Protein AF-A0A2V9LUV2-F1 (afdb_monomer_lite)

Structure (mmCIF, N/CA/C/O backbone):
data_AF-A0A2V9LUV2-F1
#
_entry.id   AF-A0A2V9LUV2-F1
#
loop_
_atom_site.group_PDB
_atom_site.id
_atom_site.type_symbol
_atom_site.label_atom_id
_atom_site.label_alt_id
_atom_site.label_comp_id
_atom_site.label_asym_id
_atom_site.label_entity_id
_atom_site.label_seq_id
_atom_site.pdbx_PDB_ins_code
_atom_site.Cartn_x
_atom_site.Cartn_y
_atom_site.Cartn_z
_atom_site.occupancy
_atom_site.B_iso_or_equiv
_atom_site.auth_seq_id
_atom_site.auth_comp_id
_atom_site.auth_asym_id
_atom_site.auth_atom_id
_atom_site.pdbx_PDB_model_num
ATOM 1 N N . MET A 1 1 ? 0.554 -18.775 -0.852 1.00 51.94 1 MET A N 1
ATOM 2 C CA . MET A 1 1 ? 0.100 -17.851 0.210 1.00 51.94 1 MET A CA 1
ATOM 3 C C . MET A 1 1 ? -1.303 -17.405 -0.159 1.00 51.94 1 MET A C 1
ATOM 5 O O . MET A 1 1 ? -1.485 -17.044 -1.312 1.00 51.94 1 MET A O 1
ATOM 9 N N . SER A 1 2 ? -2.279 -17.490 0.745 1.00 66.69 2 SER A N 1
ATOM 10 C CA . SER A 1 2 ? -3.672 -17.107 0.454 1.00 66.69 2 SER A CA 1
ATOM 11 C C . SER A 1 2 ? -3.804 -15.595 0.263 1.00 66.69 2 SER A C 1
ATOM 13 O O . SER A 1 2 ? -3.057 -14.841 0.896 1.00 66.69 2 SER A O 1
ATOM 15 N N . GLU A 1 3 ? -4.726 -15.152 -0.588 1.00 74.81 3 GLU A N 1
ATOM 16 C CA . GLU A 1 3 ? -5.054 -13.730 -0.755 1.00 74.81 3 GLU A CA 1
ATOM 17 C C . GLU A 1 3 ? -5.557 -13.117 0.567 1.00 74.81 3 GLU A C 1
ATOM 19 O O . GLU A 1 3 ? -6.170 -13.829 1.372 1.00 74.81 3 GLU A O 1
ATOM 24 N N . PRO A 1 4 ? -5.246 -11.836 0.851 1.00 81.06 4 PRO A N 1
ATOM 25 C CA . PRO A 1 4 ? -5.790 -11.157 2.022 1.00 81.06 4 PRO A CA 1
ATOM 26 C C . PRO A 1 4 ? -7.318 -11.002 1.895 1.00 81.06 4 PRO A C 1
ATOM 28 O O . PRO A 1 4 ? -7.825 -10.849 0.785 1.00 81.06 4 PRO A O 1
ATOM 31 N N . PRO A 1 5 ? -8.068 -10.987 3.011 1.00 86.25 5 PRO A N 1
ATOM 32 C CA . PRO A 1 5 ? -9.525 -10.817 2.995 1.00 86.25 5 PRO A CA 1
ATOM 33 C C . PRO A 1 5 ? -9.972 -9.366 2.716 1.00 86.25 5 PRO A C 1
ATOM 35 O O . PRO A 1 5 ? -11.149 -9.044 2.870 1.00 86.25 5 PRO A O 1
ATOM 38 N N . PHE A 1 6 ? -9.040 -8.490 2.343 1.00 92.19 6 PHE A N 1
ATOM 39 C CA . PHE A 1 6 ? -9.239 -7.070 2.084 1.00 92.19 6 PHE A CA 1
ATOM 40 C C . PHE A 1 6 ? -8.515 -6.653 0.806 1.00 92.19 6 PHE A C 1
ATOM 42 O O . PHE A 1 6 ? -7.526 -7.265 0.398 1.00 92.19 6 PHE A O 1
ATOM 49 N N . GLU A 1 7 ? -8.996 -5.580 0.191 1.00 94.12 7 GLU A N 1
ATOM 50 C CA . GLU A 1 7 ? -8.402 -5.012 -1.012 1.00 94.12 7 GLU A CA 1
ATOM 51 C C . GLU A 1 7 ? -7.068 -4.315 -0.697 1.00 94.12 7 GLU A C 1
ATOM 53 O O . GLU A 1 7 ? -6.940 -3.625 0.315 1.00 94.12 7 GLU A O 1
ATOM 58 N N . ILE A 1 8 ? -6.068 -4.471 -1.568 1.00 92.88 8 ILE A N 1
ATOM 59 C CA . ILE A 1 8 ? -4.796 -3.742 -1.486 1.00 92.88 8 ILE A CA 1
ATOM 60 C C . ILE A 1 8 ? -4.646 -2.886 -2.737 1.00 92.88 8 ILE A C 1
ATOM 62 O O . ILE A 1 8 ? -4.564 -3.413 -3.846 1.00 92.88 8 ILE A O 1
ATOM 66 N N . VAL A 1 9 ? -4.531 -1.574 -2.543 1.00 90.56 9 VAL A N 1
ATOM 67 C CA . VAL A 1 9 ? -4.311 -0.607 -3.620 1.00 90.56 9 VAL A CA 1
ATOM 68 C C . VAL A 1 9 ? -3.000 0.123 -3.363 1.00 90.56 9 VAL A C 1
ATOM 70 O O . VAL A 1 9 ? -2.886 0.931 -2.445 1.00 90.56 9 VAL A O 1
ATOM 73 N N . VAL A 1 10 ? -1.992 -0.157 -4.184 1.00 83.38 10 VAL A N 1
ATOM 74 C CA . VAL A 1 10 ? -0.727 0.584 -4.188 1.00 83.38 10 VAL A CA 1
ATOM 75 C C . VAL A 1 10 ? -0.649 1.313 -5.518 1.00 83.38 10 VAL A C 1
ATOM 77 O O . VAL A 1 10 ? -0.474 0.678 -6.559 1.00 83.38 10 VAL A O 1
ATOM 80 N N . ALA A 1 11 ? -0.832 2.630 -5.478 1.00 68.00 11 ALA A N 1
ATOM 81 C CA . ALA A 1 11 ? -0.610 3.466 -6.644 1.00 68.00 11 ALA A CA 1
ATOM 82 C C . ALA A 1 11 ? 0.899 3.579 -6.921 1.00 68.00 11 ALA A C 1
ATOM 84 O O . ALA A 1 11 ? 1.694 3.717 -5.992 1.00 68.00 11 ALA A O 1
ATOM 85 N N . ASP A 1 12 ? 1.246 3.550 -8.207 1.00 66.56 12 ASP A N 1
ATOM 86 C CA . ASP A 1 12 ? 2.564 3.876 -8.762 1.00 66.56 12 ASP A CA 1
ATOM 87 C C . ASP A 1 12 ? 3.732 2.891 -8.500 1.00 66.56 12 ASP A C 1
ATOM 89 O O . ASP A 1 12 ? 3.686 1.990 -7.656 1.00 66.56 12 ASP A O 1
ATOM 93 N N . TYR A 1 13 ? 4.800 3.065 -9.282 1.00 65.19 13 TYR A N 1
ATOM 94 C CA . TYR A 1 13 ? 6.063 2.338 -9.192 1.00 65.19 13 TYR A CA 1
ATOM 95 C C . TYR A 1 13 ? 7.074 3.159 -8.386 1.00 65.19 13 TYR A C 1
ATOM 97 O O . TYR A 1 13 ? 7.753 4.034 -8.917 1.00 65.19 13 TYR A O 1
ATOM 105 N N . SER A 1 14 ? 7.223 2.855 -7.094 1.00 74.38 14 SER A N 1
ATOM 106 C CA . SER A 1 14 ? 8.328 3.395 -6.291 1.00 74.38 14 SER A CA 1
ATOM 107 C C . SER A 1 14 ? 9.357 2.309 -5.992 1.00 74.38 14 SER A C 1
ATOM 109 O O . SER A 1 14 ? 9.042 1.293 -5.375 1.00 74.38 14 SER A O 1
ATOM 111 N N . SER A 1 15 ? 10.600 2.527 -6.417 1.00 81.50 15 SER A N 1
ATOM 112 C CA . SER A 1 15 ? 11.725 1.610 -6.202 1.00 81.50 15 SER A CA 1
ATOM 113 C C . SER A 1 15 ? 12.789 2.239 -5.295 1.00 81.50 15 SER A C 1
ATOM 115 O O . SER A 1 15 ? 13.145 3.402 -5.491 1.00 81.50 15 SER A O 1
ATOM 117 N N . SER A 1 16 ? 13.340 1.485 -4.343 1.00 85.50 16 SER A N 1
ATOM 118 C CA . SER A 1 16 ? 14.511 1.887 -3.554 1.00 85.50 16 SER A CA 1
ATOM 119 C C . SER A 1 16 ? 15.812 1.664 -4.327 1.00 85.50 16 SER A C 1
ATOM 121 O O . SER A 1 16 ? 15.847 0.983 -5.354 1.00 85.50 16 SER A O 1
ATOM 123 N N . MET A 1 17 ? 16.914 2.215 -3.809 1.00 87.56 17 MET A N 1
ATOM 124 C CA . MET A 1 17 ? 18.249 1.970 -4.361 1.00 87.56 17 MET A CA 1
ATOM 125 C C . MET A 1 17 ? 18.622 0.479 -4.326 1.00 87.56 17 MET A C 1
ATOM 127 O O . MET A 1 17 ? 19.241 -0.019 -5.262 1.00 87.56 17 MET A O 1
ATOM 131 N N . GLU A 1 18 ? 18.200 -0.254 -3.293 1.00 89.81 18 GLU A N 1
ATOM 132 C CA . GLU A 1 18 ? 18.440 -1.699 -3.176 1.00 89.81 18 GLU A CA 1
ATOM 133 C C . GLU A 1 18 ? 17.667 -2.485 -4.242 1.00 89.81 18 GLU A C 1
ATOM 135 O O . GLU A 1 18 ? 18.192 -3.438 -4.814 1.00 89.81 18 GLU A O 1
ATOM 140 N N . GLU A 1 19 ? 16.434 -2.075 -4.551 1.00 92.69 19 GLU A N 1
ATOM 141 C CA . GLU A 1 19 ? 15.618 -2.695 -5.603 1.00 92.69 19 GLU A CA 1
ATOM 142 C C . GLU A 1 19 ? 16.193 -2.428 -6.988 1.00 92.69 19 GLU A C 1
ATOM 144 O O . GLU A 1 19 ? 16.256 -3.340 -7.813 1.00 92.69 19 GLU A O 1
ATOM 149 N N . TRP A 1 20 ? 16.694 -1.215 -7.212 1.00 91.12 20 TRP A N 1
ATOM 150 C CA . TRP A 1 20 ? 17.473 -0.890 -8.400 1.00 91.12 20 TRP A CA 1
ATOM 151 C C . TRP A 1 20 ? 18.721 -1.763 -8.514 1.00 91.12 20 TRP A C 1
ATOM 153 O O . TRP A 1 20 ? 18.941 -2.387 -9.549 1.00 91.12 20 TRP A O 1
ATOM 163 N N . GLN A 1 21 ? 19.518 -1.872 -7.451 1.00 93.56 21 GLN A N 1
ATOM 164 C CA . GLN A 1 21 ? 20.726 -2.697 -7.449 1.00 93.56 21 GLN A CA 1
ATOM 165 C C . GLN A 1 21 ? 20.411 -4.178 -7.694 1.00 93.56 21 GLN A C 1
ATOM 167 O O . GLN A 1 21 ? 21.120 -4.851 -8.450 1.00 93.56 21 GLN A O 1
ATOM 172 N N . ARG A 1 22 ? 19.321 -4.680 -7.106 1.00 93.81 22 ARG A N 1
ATOM 173 C CA . ARG A 1 22 ? 18.821 -6.037 -7.334 1.00 93.81 22 ARG A CA 1
ATOM 174 C C . ARG A 1 22 ? 18.432 -6.238 -8.798 1.00 93.81 22 ARG A C 1
ATOM 176 O O . ARG A 1 22 ? 18.861 -7.218 -9.397 1.00 93.81 22 ARG A O 1
ATOM 183 N N . ALA A 1 23 ? 17.685 -5.308 -9.390 1.00 94.19 23 ALA A N 1
ATOM 184 C CA . ALA A 1 23 ? 17.268 -5.392 -10.788 1.00 94.19 23 ALA A CA 1
ATOM 185 C C . ALA A 1 23 ? 18.450 -5.288 -11.768 1.00 94.19 23 ALA A C 1
ATOM 187 O O . ALA A 1 23 ? 18.491 -5.994 -12.776 1.00 94.19 23 ALA A O 1
ATOM 188 N N . TYR A 1 24 ? 19.460 -4.471 -11.460 1.00 92.75 24 TYR A N 1
ATOM 189 C CA . TYR A 1 24 ? 20.696 -4.394 -12.248 1.00 92.75 24 TYR A CA 1
ATOM 190 C C . TYR A 1 24 ? 21.576 -5.639 -12.134 1.00 92.75 24 TYR A C 1
ATOM 192 O O . TYR A 1 24 ? 22.313 -5.951 -13.066 1.00 92.75 24 TYR A O 1
ATOM 200 N N . SER A 1 25 ? 21.465 -6.374 -11.031 1.00 94.19 25 SER A N 1
ATOM 201 C CA . SER A 1 25 ? 22.181 -7.638 -10.832 1.00 94.19 25 SER A CA 1
ATOM 202 C C . SER A 1 25 ? 21.416 -8.857 -11.367 1.00 94.19 25 SER A C 1
ATOM 204 O O . SER A 1 25 ? 21.996 -9.936 -11.472 1.00 94.19 25 SER A O 1
ATOM 206 N N . ALA A 1 26 ? 20.131 -8.710 -11.712 1.00 94.12 26 ALA A N 1
ATOM 207 C CA . ALA A 1 26 ? 19.298 -9.809 -12.192 1.00 94.12 26 ALA A CA 1
ATOM 208 C C . ALA A 1 26 ? 19.757 -10.319 -13.577 1.00 94.12 26 ALA A C 1
ATOM 210 O O . ALA A 1 26 ? 20.186 -9.518 -14.427 1.00 94.12 26 ALA A O 1
ATOM 211 N N . PRO A 1 27 ? 19.668 -11.637 -13.840 1.00 95.50 27 PRO A N 1
ATOM 212 C CA . PRO A 1 27 ? 19.972 -12.198 -15.151 1.00 95.50 27 PRO A CA 1
ATOM 213 C C . PRO A 1 27 ? 18.958 -11.726 -16.201 1.00 95.50 27 PRO A C 1
ATOM 215 O O . PRO A 1 27 ? 17.800 -11.453 -15.894 1.00 95.50 27 PRO A O 1
ATOM 218 N N . LYS A 1 28 ? 19.371 -11.681 -17.476 1.00 92.00 28 LYS A N 1
ATOM 219 C CA . LYS A 1 28 ? 18.506 -11.198 -18.572 1.00 92.00 28 LYS A CA 1
ATOM 220 C C . LYS A 1 28 ? 17.201 -11.986 -18.715 1.00 92.00 28 LYS A C 1
ATOM 222 O O . LYS A 1 28 ? 16.205 -11.425 -19.146 1.00 92.00 28 LYS A O 1
ATOM 227 N N . SER A 1 29 ? 17.208 -13.266 -18.342 1.00 94.56 29 SER A N 1
ATOM 228 C CA . SER A 1 29 ? 16.032 -14.143 -18.357 1.00 94.56 29 SER A CA 1
ATOM 229 C C . SER A 1 29 ? 14.950 -13.753 -17.348 1.00 94.56 29 SER A C 1
ATOM 231 O O . SER A 1 29 ? 13.825 -14.217 -17.474 1.00 94.56 29 SER A O 1
ATOM 233 N N . GLU A 1 30 ? 15.285 -12.945 -16.340 1.00 92.62 30 GLU A N 1
ATOM 234 C CA . GLU A 1 30 ? 14.332 -12.424 -15.351 1.00 92.62 30 GLU A CA 1
ATOM 235 C C . GLU A 1 30 ? 13.809 -11.029 -15.717 1.00 92.62 30 GLU A C 1
ATOM 237 O O . GLU A 1 30 ? 12.949 -10.492 -15.018 1.00 92.62 30 GLU A O 1
ATOM 242 N N . LEU A 1 31 ? 14.321 -10.422 -16.794 1.00 94.94 31 LEU A N 1
ATOM 243 C CA . LEU A 1 31 ? 13.853 -9.112 -17.222 1.00 94.94 31 LEU A CA 1
ATOM 244 C C . LEU A 1 31 ? 12.445 -9.223 -17.818 1.00 94.94 31 LEU A C 1
ATOM 246 O O . LEU A 1 31 ? 12.182 -10.137 -18.603 1.00 94.94 31 LEU A O 1
ATOM 250 N N . PRO A 1 32 ? 11.544 -8.290 -17.476 1.00 94.44 32 PRO A N 1
ATOM 251 C CA . PRO A 1 32 ? 10.204 -8.278 -18.030 1.00 94.44 32 PRO A CA 1
ATOM 252 C C . PRO A 1 32 ? 10.251 -7.969 -19.526 1.00 94.44 32 PRO A C 1
ATOM 254 O O . PRO A 1 32 ? 11.067 -7.170 -19.995 1.00 94.44 32 PRO A O 1
ATOM 257 N N . GLU A 1 33 ? 9.326 -8.562 -20.275 1.00 95.12 33 GLU A N 1
ATOM 258 C CA . GLU A 1 33 ? 9.110 -8.167 -21.660 1.00 95.12 33 GLU A CA 1
ATOM 259 C C . GLU A 1 33 ? 8.526 -6.755 -21.718 1.00 95.12 33 GLU A C 1
ATOM 261 O O . GLU A 1 33 ? 7.529 -6.443 -21.064 1.00 95.12 33 GLU A O 1
ATOM 266 N N . LEU A 1 34 ? 9.149 -5.893 -22.522 1.00 94.75 34 LEU A N 1
ATOM 267 C CA . LEU A 1 34 ? 8.668 -4.532 -22.715 1.00 94.75 34 LEU A CA 1
ATOM 268 C C . LEU A 1 34 ? 7.502 -4.486 -23.700 1.00 94.75 34 LEU A C 1
ATOM 270 O O . LEU A 1 34 ? 7.566 -5.044 -24.800 1.00 94.75 34 LEU A O 1
ATOM 274 N N . THR A 1 35 ? 6.474 -3.724 -23.336 1.00 95.38 35 THR A N 1
ATOM 275 C CA . THR A 1 35 ? 5.388 -3.343 -24.246 1.00 95.38 35 THR A CA 1
ATOM 276 C C . THR A 1 35 ? 5.903 -2.446 -25.378 1.00 95.38 35 THR A C 1
ATOM 278 O O . THR A 1 35 ? 6.977 -1.847 -25.287 1.00 95.38 35 THR A O 1
ATOM 281 N N . ALA A 1 36 ? 5.132 -2.320 -26.464 1.00 95.81 36 ALA A N 1
ATOM 282 C CA . ALA A 1 36 ? 5.503 -1.459 -27.591 1.00 95.81 36 ALA A CA 1
ATOM 283 C C . ALA A 1 36 ? 5.739 0.004 -27.162 1.00 95.81 36 ALA A C 1
ATOM 285 O O . ALA A 1 36 ? 6.722 0.613 -27.583 1.00 95.81 36 ALA A O 1
ATOM 286 N N . GLU A 1 37 ? 4.891 0.519 -26.270 1.00 95.00 37 GLU A N 1
ATOM 287 C CA . GLU A 1 37 ? 4.996 1.864 -25.698 1.00 95.00 37 GLU A CA 1
ATOM 288 C C . GLU A 1 37 ? 6.267 2.031 -24.850 1.00 95.00 37 GLU A C 1
ATOM 290 O O . GLU A 1 37 ? 7.000 3.009 -24.996 1.00 95.00 37 GLU A O 1
ATOM 295 N N . GLN A 1 38 ? 6.600 1.043 -24.014 1.00 94.62 38 GLN A N 1
ATOM 296 C CA . GLN A 1 38 ? 7.831 1.064 -23.216 1.00 94.62 38 GLN A CA 1
ATOM 297 C C . GLN A 1 38 ? 9.087 1.022 -24.095 1.00 94.62 38 GLN A C 1
ATOM 299 O O . GLN A 1 38 ? 10.050 1.738 -23.825 1.00 94.62 38 GLN A O 1
ATOM 304 N N . LYS A 1 39 ? 9.075 0.244 -25.185 1.00 96.12 39 LYS A N 1
ATOM 305 C CA . LYS A 1 39 ? 10.175 0.228 -26.166 1.00 96.12 39 LYS A CA 1
ATOM 306 C C . LYS A 1 39 ? 10.332 1.578 -26.863 1.00 96.12 39 LYS A C 1
ATOM 308 O O . LYS A 1 39 ? 11.450 2.043 -27.072 1.00 96.12 39 LYS A O 1
ATOM 313 N N . GLU A 1 40 ? 9.228 2.223 -27.228 1.00 96.25 40 GLU A N 1
ATOM 314 C CA . GLU A 1 40 ? 9.247 3.567 -27.812 1.00 96.25 40 GLU A CA 1
ATOM 315 C C . GLU A 1 40 ? 9.761 4.622 -26.827 1.00 96.25 40 GLU A C 1
ATOM 317 O O . GLU A 1 40 ? 10.572 5.480 -27.190 1.00 96.25 40 GLU A O 1
ATOM 322 N N . THR A 1 41 ? 9.365 4.497 -25.565 1.00 94.06 41 THR A N 1
ATOM 323 C CA . THR A 1 41 ? 9.852 5.334 -24.472 1.00 94.06 41 THR A CA 1
ATOM 324 C C . THR A 1 41 ? 11.362 5.164 -24.297 1.00 94.06 41 THR A C 1
ATOM 326 O O . THR A 1 41 ? 12.092 6.152 -24.341 1.00 94.06 41 THR A O 1
ATOM 329 N N . ALA A 1 42 ? 11.863 3.926 -24.209 1.00 94.88 42 ALA A N 1
ATOM 330 C CA . ALA A 1 42 ? 13.296 3.635 -24.113 1.00 94.88 42 ALA A CA 1
ATOM 331 C C . ALA A 1 42 ? 14.098 4.297 -25.247 1.00 94.88 42 ALA A C 1
ATOM 333 O O . ALA A 1 42 ? 15.095 4.979 -24.995 1.00 94.88 42 ALA A O 1
ATOM 334 N N . ARG A 1 43 ? 13.606 4.186 -26.492 1.00 95.69 43 ARG A N 1
ATOM 335 C CA . ARG A 1 43 ? 14.209 4.846 -27.661 1.00 95.69 43 ARG A CA 1
ATOM 336 C C . ARG A 1 43 ? 14.222 6.368 -27.534 1.00 95.69 43 ARG A C 1
ATOM 338 O O . ARG A 1 43 ? 15.245 6.985 -27.825 1.00 95.69 43 ARG A O 1
ATOM 345 N N . SER A 1 44 ? 13.123 6.968 -27.081 1.00 95.94 44 SER A N 1
ATOM 346 C CA . SER A 1 44 ? 13.004 8.422 -26.895 1.00 95.94 44 SER A CA 1
ATOM 347 C C . SER A 1 44 ? 13.989 8.954 -25.851 1.00 95.94 44 SER A C 1
ATOM 349 O O . SER A 1 44 ? 14.605 10.001 -26.055 1.00 95.94 44 SER A O 1
ATOM 351 N N . PHE A 1 45 ? 14.212 8.192 -24.777 1.00 92.75 45 PHE A N 1
ATOM 352 C CA . PHE A 1 45 ? 15.211 8.493 -23.746 1.00 92.75 45 PHE A CA 1
ATOM 353 C C . PHE A 1 45 ? 16.641 8.066 -24.116 1.00 92.75 45 PHE A C 1
ATOM 355 O O . PHE A 1 45 ? 17.564 8.313 -23.344 1.00 92.75 45 PHE A O 1
ATOM 362 N N . LYS A 1 46 ? 16.850 7.479 -25.305 1.00 96.00 46 LYS A N 1
ATOM 363 C CA . LYS A 1 46 ? 18.145 6.977 -25.800 1.00 96.00 46 LYS A CA 1
ATOM 364 C C . LYS A 1 46 ? 18.807 5.946 -24.876 1.00 96.00 46 LYS A C 1
ATOM 366 O O . LYS A 1 46 ? 20.033 5.857 -24.842 1.00 96.00 46 LYS A O 1
ATOM 371 N N . ILE A 1 47 ? 18.004 5.156 -24.168 1.00 95.56 47 ILE A N 1
ATOM 372 C CA . ILE A 1 47 ? 18.474 4.035 -23.349 1.00 95.56 47 ILE A CA 1
ATOM 373 C C . ILE A 1 47 ? 18.140 2.705 -24.019 1.00 95.56 47 ILE A C 1
ATOM 375 O O . ILE A 1 47 ? 17.231 2.614 -24.849 1.00 95.56 47 ILE A O 1
ATOM 379 N N . SER A 1 48 ? 18.909 1.665 -23.697 1.00 95.69 48 SER A N 1
ATOM 380 C CA . SER A 1 48 ? 18.668 0.338 -24.274 1.00 95.69 48 SER A CA 1
ATOM 381 C C . SER A 1 48 ? 17.368 -0.274 -23.740 1.00 95.69 48 SER A C 1
ATOM 383 O O . SER A 1 48 ? 16.968 -0.003 -22.608 1.00 95.69 48 SER A O 1
ATOM 385 N N . GLU A 1 49 ? 16.720 -1.142 -24.526 1.00 95.62 49 GLU A N 1
ATOM 386 C CA . GLU A 1 49 ? 15.550 -1.897 -24.044 1.00 95.62 49 GLU A CA 1
ATOM 387 C C . GLU A 1 49 ? 15.896 -2.732 -22.800 1.00 95.62 49 GLU A C 1
ATOM 389 O O . GLU A 1 49 ? 15.086 -2.835 -21.887 1.00 95.62 49 GLU A O 1
ATOM 394 N N . GLU A 1 50 ? 17.117 -3.272 -22.710 1.00 95.69 50 GLU A N 1
ATOM 395 C CA . GLU A 1 50 ? 17.576 -3.998 -21.519 1.00 95.69 50 GLU A CA 1
ATOM 396 C C . GLU A 1 50 ? 17.639 -3.093 -20.280 1.00 95.69 50 GLU A C 1
ATOM 398 O O . GLU A 1 50 ? 17.159 -3.466 -19.212 1.00 95.69 50 GLU A O 1
ATOM 403 N N . GLU A 1 51 ? 18.218 -1.901 -20.414 1.00 94.44 51 GLU A N 1
ATOM 404 C CA . GLU A 1 51 ? 18.320 -0.925 -19.325 1.00 94.44 51 GLU A CA 1
ATOM 405 C C . GLU A 1 51 ? 16.937 -0.447 -18.871 1.00 94.44 51 GLU A C 1
ATOM 407 O O . GLU A 1 51 ? 16.652 -0.410 -17.672 1.00 94.44 51 GLU A O 1
ATOM 412 N N . TYR A 1 52 ? 16.037 -0.183 -19.820 1.00 95.38 52 TYR A N 1
ATOM 413 C CA . TYR A 1 52 ? 14.650 0.149 -19.511 1.00 95.38 52 TYR A CA 1
ATOM 414 C C . TYR A 1 52 ? 13.942 -1.014 -18.794 1.00 95.38 52 TYR A C 1
ATOM 416 O O . TYR A 1 52 ? 13.277 -0.801 -17.781 1.00 95.38 52 TYR A O 1
ATOM 424 N N . ALA A 1 53 ? 14.130 -2.258 -19.251 1.00 95.75 53 ALA A N 1
ATOM 425 C CA . ALA A 1 53 ? 13.555 -3.447 -18.619 1.00 95.75 53 ALA A CA 1
ATOM 426 C C . ALA A 1 53 ? 14.060 -3.670 -17.188 1.00 95.75 53 ALA A C 1
ATOM 428 O O . ALA A 1 53 ? 13.285 -4.086 -16.327 1.00 95.75 53 ALA A O 1
ATOM 429 N N . ARG A 1 54 ? 15.319 -3.328 -16.889 1.00 95.56 54 ARG A N 1
ATOM 430 C CA . ARG A 1 54 ? 15.837 -3.321 -15.509 1.00 95.56 54 ARG A CA 1
ATOM 431 C C . ARG A 1 54 ? 15.125 -2.286 -14.642 1.00 95.56 54 ARG A C 1
ATOM 433 O O . ARG A 1 54 ? 14.787 -2.597 -13.503 1.00 95.56 54 ARG A O 1
ATOM 440 N N . GLY A 1 55 ? 14.836 -1.101 -15.179 1.00 93.06 55 GLY A N 1
ATOM 441 C CA . GLY A 1 55 ? 14.022 -0.101 -14.483 1.00 93.06 55 GLY A CA 1
ATOM 442 C C . GLY A 1 55 ? 12.601 -0.583 -14.197 1.00 93.06 55 GLY A C 1
ATOM 443 O O . GLY A 1 55 ? 12.120 -0.452 -13.072 1.00 93.06 55 GLY A O 1
ATOM 444 N N . VAL A 1 56 ? 11.958 -1.230 -15.173 1.00 93.75 56 VAL A N 1
ATOM 445 C CA . VAL A 1 56 ? 10.639 -1.853 -14.974 1.00 93.75 56 VAL A CA 1
ATOM 446 C C . VAL A 1 56 ? 10.708 -2.931 -13.889 1.00 93.75 56 VAL A C 1
ATOM 448 O O . VAL A 1 56 ? 9.865 -2.952 -12.996 1.00 93.75 56 VAL A O 1
ATOM 451 N N . LEU A 1 57 ? 11.735 -3.786 -13.907 1.00 94.69 57 LEU A N 1
ATOM 452 C CA . LEU A 1 57 ? 11.928 -4.822 -12.891 1.00 94.69 57 LEU A CA 1
ATOM 453 C C . LEU A 1 57 ? 12.133 -4.235 -11.483 1.00 94.69 57 LEU A C 1
ATOM 455 O O . LEU A 1 57 ? 11.554 -4.742 -10.523 1.00 94.69 57 LEU A O 1
ATOM 459 N N . ALA A 1 58 ? 12.898 -3.147 -11.353 1.00 94.19 58 ALA A N 1
ATOM 460 C CA . ALA A 1 58 ? 13.052 -2.431 -10.085 1.00 94.19 58 ALA A CA 1
ATOM 461 C C . ALA A 1 58 ? 11.703 -1.894 -9.577 1.00 94.19 58 ALA A C 1
ATOM 463 O O . ALA A 1 58 ? 11.382 -2.044 -8.396 1.00 94.19 58 ALA A O 1
ATOM 464 N N . GLY A 1 59 ? 10.886 -1.334 -10.476 1.00 91.31 59 GLY A N 1
ATOM 465 C CA . GLY A 1 59 ? 9.520 -0.906 -10.174 1.00 91.31 59 GLY A CA 1
ATOM 466 C C . GLY A 1 59 ? 8.629 -2.058 -9.700 1.00 91.31 59 GLY A C 1
ATOM 467 O O . GLY A 1 59 ? 7.907 -1.903 -8.716 1.00 91.31 59 GLY A O 1
ATOM 468 N N . LEU A 1 60 ? 8.714 -3.229 -10.341 1.00 91.50 60 LEU A N 1
ATOM 469 C CA . LEU A 1 60 ? 7.978 -4.431 -9.931 1.00 91.50 60 LEU A CA 1
ATOM 470 C C . LEU A 1 60 ? 8.387 -4.902 -8.530 1.00 91.50 60 LEU A C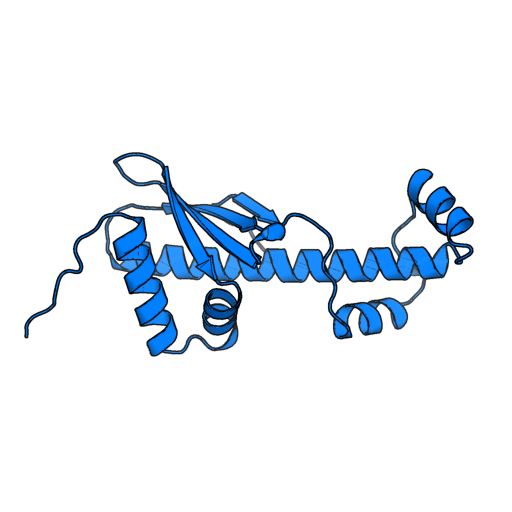 1
ATOM 472 O O . LEU A 1 60 ? 7.519 -5.200 -7.711 1.00 91.50 60 LEU A O 1
ATOM 476 N N . TYR A 1 61 ? 9.685 -4.918 -8.212 1.00 93.06 61 TYR A N 1
ATOM 477 C CA . TYR A 1 61 ? 10.145 -5.237 -6.856 1.00 93.06 61 TYR A CA 1
ATOM 478 C C . TYR A 1 61 ? 9.601 -4.254 -5.818 1.00 93.06 61 TYR A C 1
ATOM 480 O O . TYR A 1 61 ? 9.101 -4.684 -4.777 1.00 93.06 61 TYR A O 1
ATOM 488 N N . GLY A 1 62 ? 9.630 -2.961 -6.139 1.00 91.44 62 GLY A N 1
ATOM 489 C CA . GLY A 1 62 ? 9.040 -1.912 -5.316 1.00 91.44 62 GLY A CA 1
ATOM 490 C C . GLY A 1 62 ? 7.553 -2.121 -5.056 1.00 91.44 62 GLY A C 1
ATOM 491 O O . GLY A 1 62 ? 7.101 -2.053 -3.910 1.00 91.44 62 GLY A O 1
ATOM 492 N N . GLN A 1 63 ? 6.792 -2.450 -6.100 1.00 90.00 63 GLN A N 1
ATOM 493 C CA . GLN A 1 63 ? 5.363 -2.726 -5.990 1.00 90.00 63 GLN A CA 1
ATOM 494 C C . GLN A 1 63 ? 5.088 -3.946 -5.099 1.00 90.00 63 GLN A C 1
ATOM 496 O O . GLN A 1 63 ? 4.218 -3.890 -4.229 1.00 90.00 63 GLN A O 1
ATOM 501 N N . GLU A 1 64 ? 5.846 -5.031 -5.267 1.00 91.00 64 GLU A N 1
ATOM 502 C CA . GLU A 1 64 ? 5.711 -6.235 -4.441 1.00 91.00 64 GLU A CA 1
ATOM 503 C C . GLU A 1 64 ? 6.056 -5.966 -2.972 1.00 91.00 64 GLU A C 1
ATOM 505 O O . GLU A 1 64 ? 5.311 -6.377 -2.076 1.00 91.00 64 GLU A O 1
ATOM 510 N N . ARG A 1 65 ? 7.117 -5.191 -2.697 1.00 90.94 65 ARG A N 1
ATOM 511 C CA . ARG A 1 65 ? 7.430 -4.730 -1.336 1.00 90.94 65 ARG A CA 1
ATOM 512 C C . ARG A 1 65 ? 6.253 -3.960 -0.744 1.00 90.94 65 ARG A C 1
ATOM 514 O O . ARG A 1 65 ? 5.854 -4.233 0.387 1.00 90.94 65 ARG A O 1
ATOM 521 N N . MET A 1 66 ? 5.691 -3.008 -1.485 1.00 91.06 66 MET A N 1
ATOM 522 C CA . MET A 1 66 ? 4.588 -2.181 -0.997 1.00 91.06 66 MET A CA 1
ATOM 523 C C . MET A 1 66 ? 3.314 -2.994 -0.754 1.00 91.06 66 MET A C 1
ATOM 525 O O . MET A 1 66 ? 2.683 -2.817 0.286 1.00 91.06 66 MET A O 1
ATOM 529 N N . LYS A 1 67 ? 2.971 -3.948 -1.629 1.00 91.69 67 LYS A N 1
ATOM 530 C CA . LYS A 1 67 ? 1.858 -4.889 -1.405 1.00 91.69 67 LYS A CA 1
ATOM 531 C C . LYS A 1 67 ? 2.069 -5.722 -0.142 1.00 91.69 67 LYS A C 1
ATOM 533 O O . LYS A 1 67 ? 1.149 -5.887 0.657 1.00 91.69 67 LYS A O 1
ATOM 538 N N . HIS A 1 68 ? 3.287 -6.216 0.074 1.00 91.62 68 HIS A N 1
ATOM 539 C CA . HIS A 1 68 ? 3.621 -6.966 1.281 1.00 91.62 68 HIS A CA 1
ATOM 540 C C . HIS A 1 68 ? 3.485 -6.105 2.547 1.00 91.62 68 HIS A C 1
ATOM 542 O O . HIS A 1 68 ? 2.920 -6.558 3.544 1.00 91.62 68 HIS A O 1
ATOM 548 N N . ARG A 1 69 ? 3.938 -4.845 2.509 1.00 91.88 69 ARG A N 1
ATOM 549 C CA . ARG A 1 69 ? 3.761 -3.891 3.618 1.00 91.88 69 ARG A CA 1
ATOM 550 C C . ARG A 1 69 ? 2.284 -3.587 3.878 1.00 91.88 69 ARG A C 1
ATOM 552 O O . ARG A 1 69 ? 1.854 -3.669 5.026 1.00 91.88 69 ARG A O 1
ATOM 559 N N . ALA A 1 70 ? 1.501 -3.347 2.827 1.00 93.12 70 ALA A N 1
ATOM 560 C CA . ALA A 1 70 ? 0.058 -3.129 2.917 1.00 93.12 70 ALA A CA 1
ATOM 561 C C . ALA A 1 70 ? -0.655 -4.305 3.600 1.00 93.12 70 ALA A C 1
ATOM 563 O O . ALA A 1 70 ? -1.447 -4.107 4.520 1.00 93.12 70 ALA A O 1
ATOM 564 N N . ARG A 1 71 ? -0.313 -5.539 3.206 1.00 94.12 71 ARG A N 1
ATOM 565 C CA . ARG A 1 71 ? -0.841 -6.753 3.833 1.00 94.12 71 ARG A CA 1
ATOM 566 C C . ARG A 1 71 ? -0.513 -6.807 5.322 1.00 94.12 71 ARG A C 1
ATOM 568 O O . ARG A 1 71 ? -1.417 -6.965 6.132 1.00 94.12 71 ARG A O 1
ATOM 575 N N . ARG A 1 72 ? 0.760 -6.627 5.689 1.00 93.31 72 ARG A N 1
ATOM 576 C CA . ARG A 1 72 ? 1.189 -6.672 7.097 1.00 93.31 72 ARG A CA 1
ATOM 577 C C . ARG A 1 72 ? 0.487 -5.618 7.947 1.00 93.31 72 ARG A C 1
ATOM 579 O O . ARG A 1 72 ? 0.110 -5.925 9.076 1.00 93.31 72 ARG A O 1
ATOM 586 N N . LEU A 1 73 ? 0.301 -4.411 7.413 1.00 93.31 73 LEU A N 1
ATOM 587 C CA . LEU A 1 73 ? -0.442 -3.348 8.085 1.00 93.31 73 LEU A CA 1
ATOM 588 C C . LEU A 1 73 ? -1.914 -3.732 8.286 1.00 93.31 73 LEU A C 1
ATOM 590 O O . LEU A 1 73 ? -2.422 -3.608 9.398 1.00 93.31 73 LEU A O 1
ATOM 594 N N . GLY A 1 74 ? -2.576 -4.226 7.236 1.00 94.44 74 GLY A N 1
ATOM 595 C CA . GLY A 1 74 ? -3.959 -4.698 7.309 1.00 94.44 74 GLY A CA 1
ATOM 596 C C . GLY A 1 74 ? -4.140 -5.811 8.341 1.00 94.44 74 GLY A C 1
ATOM 597 O O . GLY A 1 74 ? -5.034 -5.719 9.177 1.00 94.44 74 GLY A O 1
ATOM 598 N N . ASP A 1 75 ? -3.236 -6.792 8.362 1.00 93.44 75 ASP A N 1
ATOM 599 C CA . ASP A 1 75 ? -3.253 -7.894 9.330 1.00 93.44 75 ASP A CA 1
ATOM 600 C C . ASP A 1 75 ? -3.069 -7.390 10.777 1.00 93.44 75 ASP A C 1
ATOM 602 O O . ASP A 1 75 ? -3.783 -7.820 11.684 1.00 93.44 75 ASP A O 1
ATOM 606 N N . HIS A 1 76 ? -2.159 -6.432 11.008 1.00 91.88 76 HIS A N 1
ATOM 607 C CA . HIS A 1 76 ? -1.967 -5.829 12.336 1.00 91.88 76 HIS A CA 1
ATOM 608 C C . HIS A 1 76 ? -3.210 -5.079 12.807 1.00 91.88 76 HIS A C 1
ATOM 610 O O . HIS A 1 76 ? -3.615 -5.207 13.963 1.00 91.88 76 HIS A O 1
ATOM 616 N N . VAL A 1 77 ? -3.823 -4.292 11.922 1.00 93.69 77 VAL A N 1
ATOM 617 C CA . VAL A 1 77 ? -5.037 -3.550 12.260 1.00 93.69 77 VAL A CA 1
ATOM 618 C C . VAL A 1 77 ? -6.199 -4.504 12.499 1.00 93.69 77 VAL A C 1
ATOM 620 O O . VAL A 1 77 ? -6.899 -4.332 13.492 1.00 93.69 77 VAL A O 1
ATOM 623 N N . GLN A 1 78 ? -6.369 -5.543 11.676 1.00 94.69 78 GLN A N 1
ATOM 624 C CA . GLN A 1 78 ? -7.404 -6.554 11.897 1.00 94.69 78 GLN A CA 1
ATOM 625 C C . GLN A 1 78 ? -7.240 -7.226 13.264 1.00 94.69 78 GLN A C 1
ATOM 627 O O . GLN A 1 78 ? -8.203 -7.286 14.020 1.00 94.69 78 GLN A O 1
ATOM 632 N N . SER A 1 79 ? -6.017 -7.613 13.642 1.00 92.19 79 SER A N 1
ATOM 633 C CA . SER A 1 79 ? -5.747 -8.187 14.967 1.00 92.19 79 SER A CA 1
ATOM 634 C C . SER A 1 79 ? -6.159 -7.250 16.110 1.00 92.19 79 SER A C 1
ATOM 636 O O . SER A 1 79 ? -6.669 -7.705 17.130 1.00 92.19 79 SER A O 1
ATOM 638 N N . ILE A 1 80 ? -5.964 -5.937 15.958 1.00 91.50 80 ILE A N 1
ATOM 639 C CA . ILE A 1 80 ? -6.390 -4.945 16.957 1.00 91.50 80 ILE A CA 1
ATOM 640 C C . ILE A 1 80 ? -7.918 -4.841 17.023 1.00 91.50 80 ILE A C 1
ATOM 642 O O . ILE A 1 80 ? -8.476 -4.732 18.114 1.00 91.50 80 ILE A O 1
ATOM 646 N N . LEU A 1 81 ? -8.600 -4.867 15.876 1.00 92.31 81 LEU A N 1
ATOM 647 C CA . LEU A 1 81 ? -10.064 -4.835 15.819 1.00 92.31 81 LEU A CA 1
ATOM 648 C C . LEU A 1 81 ? -10.676 -6.100 16.442 1.00 92.31 81 LEU A C 1
ATOM 650 O O . LEU A 1 81 ? -11.669 -6.003 17.169 1.00 92.31 81 LEU A O 1
ATOM 654 N N . ASP A 1 82 ? -10.050 -7.256 16.217 1.00 92.50 82 ASP A N 1
ATOM 655 C CA . ASP A 1 82 ? -10.441 -8.539 16.803 1.00 92.50 82 ASP A CA 1
ATOM 656 C C . ASP A 1 82 ? -10.260 -8.528 18.330 1.00 92.50 82 ASP A C 1
ATOM 658 O O . ASP A 1 82 ? -11.169 -8.924 19.061 1.00 92.50 82 ASP A O 1
ATOM 662 N N . GLU A 1 83 ? -9.140 -7.987 18.836 1.00 92.06 83 GLU A N 1
ATOM 663 C CA . GLU A 1 83 ? -8.900 -7.777 20.277 1.00 92.06 83 GLU A CA 1
ATOM 664 C C . GLU A 1 83 ? -9.980 -6.906 20.939 1.00 92.06 83 GLU A C 1
ATOM 666 O O . GLU A 1 83 ? -10.259 -7.051 22.132 1.00 92.06 83 GLU A O 1
ATOM 671 N N . TRP A 1 84 ? -10.579 -5.978 20.190 1.00 89.94 84 TRP A N 1
ATOM 672 C CA . TRP A 1 84 ? -11.651 -5.115 20.685 1.00 89.94 84 TRP A CA 1
ATOM 673 C C . TRP A 1 84 ? -13.028 -5.782 20.675 1.00 89.94 84 TRP A C 1
ATOM 675 O O . TRP A 1 84 ? -13.950 -5.250 21.293 1.00 89.94 84 TRP A O 1
ATOM 685 N N . GLY A 1 85 ? -13.190 -6.917 19.989 1.00 86.25 85 GLY A N 1
ATOM 686 C CA . GLY A 1 85 ? -14.447 -7.665 19.945 1.00 86.25 85 GLY A CA 1
ATOM 687 C C . GLY A 1 85 ? -15.602 -6.923 19.265 1.00 86.25 85 GLY A C 1
ATOM 688 O O . GLY A 1 85 ? -16.761 -7.242 19.510 1.00 86.25 85 GLY A O 1
ATOM 689 N N . SER A 1 86 ? -15.316 -5.918 18.431 1.00 80.94 86 SER A N 1
ATOM 690 C CA . SER A 1 86 ? -16.357 -5.078 17.821 1.00 80.94 86 SER A CA 1
ATOM 691 C C . SER A 1 86 ? -17.036 -5.672 16.585 1.00 80.94 86 SER A C 1
ATOM 693 O O . SER A 1 86 ? -18.054 -5.145 16.153 1.00 80.94 86 SER A O 1
ATOM 695 N N . GLY A 1 87 ? -16.471 -6.727 15.988 1.00 89.06 87 GLY A N 1
ATOM 696 C CA . GLY A 1 87 ? -16.926 -7.258 14.694 1.00 89.06 87 GLY A CA 1
ATOM 697 C C . GLY A 1 87 ? -16.539 -6.396 13.482 1.00 89.06 87 GLY A C 1
ATOM 698 O O . GLY A 1 87 ? -16.869 -6.749 12.351 1.00 89.06 87 GLY A O 1
ATOM 699 N N . ASP A 1 88 ? -15.835 -5.285 13.710 1.00 94.56 88 ASP A N 1
ATOM 700 C CA . ASP A 1 88 ? -15.253 -4.452 12.660 1.00 94.56 88 ASP A CA 1
ATOM 701 C C . ASP A 1 88 ? -14.196 -5.225 11.862 1.00 94.56 88 ASP A C 1
ATOM 703 O O . ASP A 1 88 ? -13.441 -6.034 12.408 1.00 94.56 88 ASP A O 1
ATOM 707 N N . ARG A 1 89 ? -14.111 -4.936 10.562 1.00 95.69 89 ARG A N 1
ATOM 708 C CA . ARG A 1 89 ? -13.168 -5.603 9.655 1.00 95.69 89 ARG A CA 1
ATOM 709 C C . ARG A 1 89 ? -12.455 -4.617 8.747 1.00 95.69 89 ARG A C 1
ATOM 711 O O . ARG A 1 89 ? -13.066 -3.673 8.244 1.00 95.69 89 ARG A O 1
ATOM 718 N N . VAL A 1 90 ? -11.180 -4.868 8.485 1.00 96.62 90 VAL A N 1
ATOM 719 C CA . VAL A 1 90 ? -10.447 -4.195 7.413 1.00 96.62 90 VAL A CA 1
ATOM 720 C C . VAL A 1 90 ? -11.026 -4.663 6.080 1.00 96.62 90 VAL A C 1
ATOM 722 O O . VAL A 1 90 ? -11.191 -5.859 5.856 1.00 96.62 90 VAL A O 1
ATOM 725 N N . VAL A 1 91 ? -11.362 -3.719 5.203 1.00 96.94 91 VAL A N 1
ATOM 726 C CA . VAL A 1 91 ? -11.879 -3.997 3.851 1.00 96.94 91 VAL A CA 1
ATOM 727 C C . VAL A 1 91 ? -10.965 -3.474 2.751 1.00 96.94 91 VAL A C 1
ATOM 729 O O . VAL A 1 91 ? -10.998 -4.012 1.649 1.00 96.94 91 VAL A O 1
ATOM 732 N N . ALA A 1 92 ? -10.122 -2.482 3.048 1.00 96.62 92 ALA A N 1
ATOM 733 C CA . ALA A 1 92 ? -9.154 -1.946 2.099 1.00 96.62 92 ALA A CA 1
ATOM 734 C C . ALA A 1 92 ? -7.900 -1.404 2.799 1.00 96.62 92 ALA A C 1
ATOM 736 O O . ALA A 1 92 ? -7.988 -0.838 3.891 1.00 96.62 92 ALA A O 1
ATOM 737 N N . VAL A 1 93 ? -6.750 -1.518 2.136 1.00 96.12 93 VAL A N 1
ATOM 738 C CA . VAL A 1 93 ? -5.487 -0.857 2.487 1.00 96.12 93 VAL A CA 1
ATOM 739 C C . VAL A 1 93 ? -4.953 -0.147 1.250 1.00 96.12 93 VAL A C 1
ATOM 741 O O . VAL A 1 93 ? -4.606 -0.782 0.256 1.00 96.12 93 VAL A O 1
ATOM 744 N N . ILE A 1 94 ? -4.887 1.178 1.316 1.00 94.81 94 ILE A N 1
ATOM 745 C CA . ILE A 1 94 ? -4.543 2.043 0.188 1.00 94.81 94 ILE A CA 1
ATOM 746 C C . ILE A 1 94 ? -3.273 2.819 0.525 1.00 94.81 94 ILE A C 1
ATOM 748 O O . ILE A 1 94 ? -3.187 3.421 1.597 1.00 94.81 94 ILE A O 1
ATO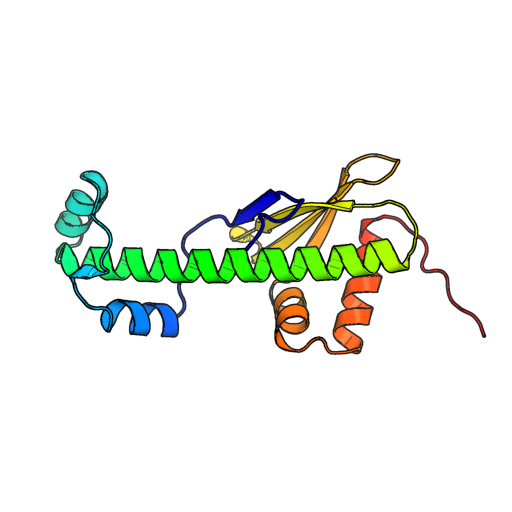M 752 N N . TYR A 1 95 ? -2.303 2.839 -0.387 1.00 93.62 95 TYR A N 1
ATOM 753 C CA . TYR A 1 95 ? -1.177 3.765 -0.315 1.00 93.62 95 TYR A CA 1
ATOM 754 C C . TYR A 1 95 ? -1.464 5.017 -1.149 1.00 93.62 95 TYR A C 1
ATOM 756 O O . TYR A 1 95 ? -1.583 4.944 -2.370 1.00 93.62 95 TYR A O 1
ATOM 764 N N . ASP A 1 96 ? -1.581 6.157 -0.472 1.00 91.00 96 ASP A N 1
ATOM 765 C CA . ASP A 1 96 ? -1.730 7.488 -1.059 1.00 91.00 96 ASP A CA 1
ATOM 766 C C . ASP A 1 96 ? -0.323 8.072 -1.253 1.00 91.00 96 ASP A C 1
ATOM 768 O O . ASP A 1 96 ? 0.306 8.548 -0.299 1.00 91.00 96 ASP A O 1
ATOM 772 N N . THR A 1 97 ? 0.194 7.955 -2.480 1.00 86.12 97 THR A N 1
ATOM 773 C CA . THR A 1 97 ? 1.546 8.383 -2.872 1.00 86.12 97 THR A CA 1
ATOM 774 C C . THR A 1 97 ? 1.727 9.888 -2.757 1.00 86.12 97 THR A C 1
ATOM 776 O O . THR A 1 97 ? 2.769 10.338 -2.286 1.00 86.12 97 THR A O 1
ATOM 779 N N . ASP A 1 98 ? 0.700 10.664 -3.107 1.00 87.25 98 ASP A N 1
ATOM 780 C CA . ASP A 1 98 ? 0.753 12.128 -3.106 1.00 87.25 98 ASP A CA 1
ATOM 781 C C . ASP A 1 98 ? 0.924 12.685 -1.691 1.00 87.25 98 ASP A C 1
ATOM 783 O O . ASP A 1 98 ? 1.600 13.692 -1.477 1.00 87.25 98 ASP A O 1
ATOM 787 N N . LYS A 1 99 ? 0.308 12.025 -0.705 1.00 89.12 99 LYS A N 1
ATOM 788 C CA . LYS A 1 99 ? 0.352 12.439 0.705 1.00 89.12 99 LYS A CA 1
ATOM 789 C C . LYS A 1 99 ? 1.240 11.559 1.577 1.00 89.12 99 LYS A C 1
ATOM 791 O O . LYS A 1 99 ? 1.224 11.733 2.795 1.00 89.12 99 LYS A O 1
ATOM 796 N N . LEU A 1 100 ? 1.976 10.623 0.974 1.00 90.06 100 LEU A N 1
ATOM 797 C CA . LEU A 1 100 ? 2.886 9.687 1.641 1.00 90.06 100 LEU A CA 1
ATOM 798 C C . LEU A 1 100 ? 2.261 9.032 2.881 1.00 90.06 100 LEU A C 1
ATOM 800 O O . LEU A 1 100 ? 2.817 9.055 3.981 1.00 90.06 100 LEU A O 1
ATOM 804 N N . ARG A 1 101 ? 1.073 8.446 2.717 1.00 92.75 101 ARG A N 1
ATOM 805 C CA . ARG A 1 101 ? 0.310 7.879 3.835 1.00 92.75 101 ARG A CA 1
ATOM 806 C C . ARG A 1 101 ? -0.453 6.625 3.445 1.00 92.75 101 ARG A C 1
ATOM 808 O O . ARG A 1 101 ? -0.840 6.440 2.295 1.00 92.75 101 ARG A O 1
ATOM 815 N N . TRP A 1 102 ? -0.719 5.793 4.439 1.00 94.50 102 TRP A N 1
ATOM 816 C CA . TRP A 1 102 ? -1.614 4.652 4.320 1.00 94.50 102 TRP A CA 1
ATOM 817 C C . TRP A 1 102 ? -3.026 5.043 4.727 1.00 94.50 102 TRP A C 1
ATOM 819 O O . TRP A 1 102 ? -3.217 5.791 5.685 1.00 94.50 102 TRP A O 1
ATOM 829 N N . ILE A 1 103 ? -4.020 4.521 4.022 1.00 95.44 103 ILE A N 1
ATOM 830 C CA . ILE A 1 103 ? -5.435 4.685 4.336 1.00 95.44 103 ILE A CA 1
ATOM 831 C C . ILE A 1 103 ? -6.034 3.292 4.487 1.00 95.44 103 ILE A C 1
ATOM 833 O O . ILE A 1 103 ? -5.999 2.490 3.557 1.00 95.44 103 ILE A O 1
ATOM 837 N N . LEU A 1 104 ? -6.589 3.008 5.660 1.00 96.12 104 LEU A N 1
ATOM 838 C CA . LEU A 1 104 ? -7.340 1.788 5.924 1.00 96.12 104 LEU A CA 1
ATOM 839 C C . LEU A 1 104 ? -8.834 2.069 5.825 1.00 96.12 104 LEU A C 1
ATOM 841 O O . LEU A 1 104 ? -9.352 2.929 6.538 1.00 96.12 104 LEU A O 1
ATOM 845 N N . GLY A 1 105 ? -9.515 1.322 4.963 1.00 96.56 105 GLY A N 1
ATOM 846 C CA . GLY A 1 105 ? -10.967 1.205 4.971 1.00 96.56 105 GLY A CA 1
ATOM 847 C C . GLY A 1 105 ? -11.379 0.158 5.998 1.00 96.56 105 GLY A C 1
ATOM 848 O O . GLY A 1 105 ? -10.977 -1.001 5.895 1.00 96.56 105 GLY A O 1
ATOM 849 N N . ILE A 1 106 ? -12.176 0.559 6.983 1.00 96.44 106 ILE A N 1
ATOM 850 C CA . ILE A 1 106 ? -12.663 -0.300 8.062 1.00 96.44 106 ILE A CA 1
ATOM 851 C C . ILE A 1 106 ? -14.184 -0.317 8.000 1.00 96.44 106 ILE A C 1
ATOM 853 O O . ILE A 1 106 ? -14.837 0.710 8.175 1.00 96.44 106 ILE A O 1
ATOM 857 N N . GLN A 1 107 ? -14.752 -1.490 7.752 1.00 95.94 107 GLN A N 1
ATOM 858 C CA . GLN A 1 107 ? -16.186 -1.698 7.840 1.00 95.94 107 GLN A CA 1
ATOM 859 C C . GLN A 1 107 ? -16.587 -1.783 9.310 1.00 95.94 107 GLN A C 1
ATOM 861 O O . GLN A 1 107 ? -16.135 -2.667 10.034 1.00 95.94 107 GLN A O 1
ATOM 866 N N . THR A 1 108 ? -17.489 -0.892 9.697 1.00 92.38 108 THR A N 1
ATOM 867 C CA . THR A 1 108 ? -18.150 -0.855 11.003 1.00 92.38 108 THR A CA 1
ATOM 868 C C . THR A 1 108 ? -19.652 -1.091 10.831 1.00 92.38 108 THR A C 1
ATOM 870 O O . THR A 1 108 ? -20.162 -1.111 9.702 1.00 92.38 108 THR A O 1
ATOM 873 N N . ALA A 1 109 ? -20.389 -1.200 11.939 1.00 88.06 109 ALA A N 1
ATOM 874 C CA . ALA A 1 109 ? -21.855 -1.238 11.921 1.00 88.06 109 ALA A CA 1
ATOM 875 C C . ALA A 1 109 ? -22.491 0.013 11.275 1.00 88.06 109 ALA A C 1
ATOM 877 O O . ALA A 1 109 ? -23.571 -0.077 10.697 1.00 88.06 109 ALA A O 1
ATOM 878 N N . GLY A 1 110 ? -21.820 1.170 11.347 1.00 87.19 110 GLY A N 1
ATOM 879 C CA . GLY A 1 110 ? -22.291 2.441 10.783 1.00 87.19 110 GLY A CA 1
ATOM 880 C C . GLY A 1 110 ? -21.884 2.687 9.326 1.00 87.19 110 GLY A C 1
ATOM 881 O O . GLY A 1 110 ? -22.202 3.743 8.785 1.00 87.19 110 GLY A O 1
ATOM 882 N N . GLY A 1 111 ? -21.174 1.747 8.694 1.00 90.62 111 GLY A N 1
ATOM 883 C CA . GLY A 1 111 ? -20.599 1.902 7.356 1.00 90.62 111 GLY A CA 1
ATOM 884 C C . GLY A 1 111 ? -19.071 1.826 7.352 1.00 90.62 111 GLY A C 1
ATOM 885 O O . GLY A 1 111 ? -18.453 1.401 8.331 1.00 90.62 111 GLY A O 1
ATOM 886 N N . THR A 1 112 ? -18.457 2.212 6.233 1.00 93.69 112 THR A N 1
ATOM 887 C CA . THR A 1 112 ? -16.997 2.175 6.064 1.00 93.69 112 THR A CA 1
ATOM 888 C C . THR A 1 112 ? -16.357 3.478 6.531 1.00 93.69 112 THR A C 1
ATOM 890 O O . THR A 1 112 ? -16.578 4.534 5.937 1.00 93.69 112 THR A O 1
ATOM 893 N N . SER A 1 113 ? -15.516 3.392 7.557 1.00 93.81 113 SER A N 1
ATOM 894 C CA . SER A 1 113 ? -14.667 4.489 8.026 1.00 93.81 113 SER A CA 1
ATOM 895 C C . SER A 1 113 ? -13.282 4.398 7.397 1.00 93.81 113 SER A C 1
ATOM 897 O O . SER A 1 113 ? -12.747 3.307 7.214 1.00 93.81 113 SER A O 1
ATOM 899 N N . HIS A 1 114 ? -12.682 5.548 7.092 1.00 94.31 114 HIS A N 1
ATOM 900 C CA . HIS A 1 114 ? -11.335 5.628 6.531 1.00 94.31 114 HIS A CA 1
ATOM 901 C C . HIS A 1 114 ? -10.383 6.225 7.560 1.00 94.31 114 HIS A C 1
ATOM 903 O O . HIS A 1 114 ? -10.569 7.362 7.994 1.00 94.31 114 HIS A O 1
ATOM 909 N N . VAL A 1 115 ? -9.350 5.474 7.932 1.00 94.75 115 VAL A N 1
ATOM 910 C CA . VAL A 1 115 ? -8.353 5.910 8.914 1.00 94.75 115 VAL A CA 1
ATOM 911 C C . VAL A 1 115 ? -7.003 6.050 8.228 1.00 94.75 115 VAL A C 1
ATOM 913 O O . VAL A 1 115 ? -6.534 5.119 7.579 1.00 94.75 115 VAL A O 1
ATOM 916 N N . ALA A 1 116 ? -6.389 7.227 8.352 1.00 93.94 116 ALA A N 1
ATOM 917 C CA . ALA A 1 116 ? -5.127 7.546 7.696 1.00 93.94 116 ALA A CA 1
ATOM 918 C C . ALA A 1 116 ? -3.938 7.504 8.668 1.00 93.94 116 ALA A C 1
ATOM 920 O O . ALA A 1 116 ? -4.004 8.030 9.782 1.00 93.94 116 ALA A O 1
ATOM 921 N N . PHE A 1 117 ? -2.823 6.946 8.202 1.00 91.69 117 PHE A N 1
ATOM 922 C CA . PHE A 1 117 ? -1.586 6.765 8.955 1.00 91.69 117 PHE A CA 1
ATOM 923 C C . PHE A 1 117 ? -0.403 7.302 8.148 1.00 91.69 117 PHE A C 1
ATOM 925 O O . PHE A 1 117 ? -0.279 6.950 6.974 1.00 91.69 117 PHE A O 1
ATOM 932 N N . PRO A 1 118 ? 0.482 8.121 8.744 1.00 92.31 118 PRO A N 1
ATOM 933 C CA . PRO A 1 118 ? 1.745 8.485 8.112 1.00 92.31 118 PRO A CA 1
ATOM 934 C C . PRO A 1 118 ? 2.522 7.232 7.712 1.00 92.31 118 PRO A C 1
ATOM 936 O O . PRO A 1 118 ? 2.478 6.224 8.428 1.00 92.31 118 PRO A O 1
ATOM 939 N N . ARG A 1 119 ? 3.225 7.292 6.578 1.00 90.06 119 ARG A N 1
ATOM 940 C CA . ARG A 1 119 ? 4.039 6.175 6.094 1.00 90.06 119 ARG A CA 1
ATOM 941 C C . ARG A 1 119 ? 5.018 5.696 7.161 1.00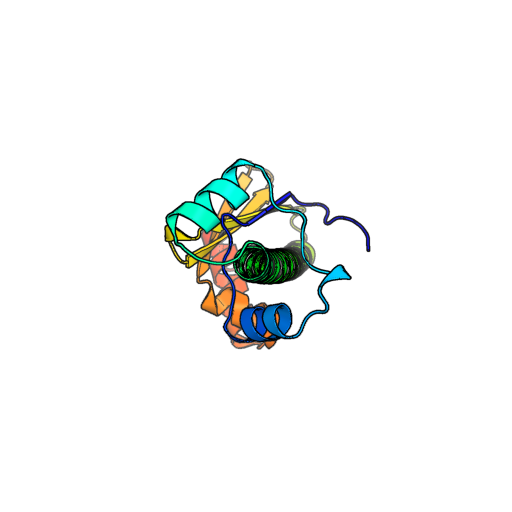 90.06 119 ARG A C 1
ATOM 943 O O . ARG A 1 119 ? 5.098 4.499 7.391 1.00 90.06 119 ARG A O 1
ATOM 950 N N . GLU A 1 120 ? 5.708 6.615 7.821 1.00 89.06 120 GLU A N 1
ATOM 951 C CA . GLU A 1 120 ? 6.771 6.326 8.785 1.00 89.06 120 GLU A CA 1
ATOM 952 C C . GLU A 1 120 ? 6.230 5.545 9.983 1.00 89.06 120 GLU A C 1
ATOM 954 O O . GLU A 1 120 ? 6.815 4.551 10.393 1.00 89.06 120 GLU A O 1
ATOM 959 N N . LEU A 1 121 ? 5.054 5.933 10.490 1.00 88.06 121 LEU A N 1
ATOM 960 C CA . LEU A 1 121 ? 4.402 5.218 11.586 1.00 88.06 121 LEU A CA 1
ATOM 961 C C . LEU A 1 121 ? 4.041 3.787 11.174 1.00 88.06 121 LEU A 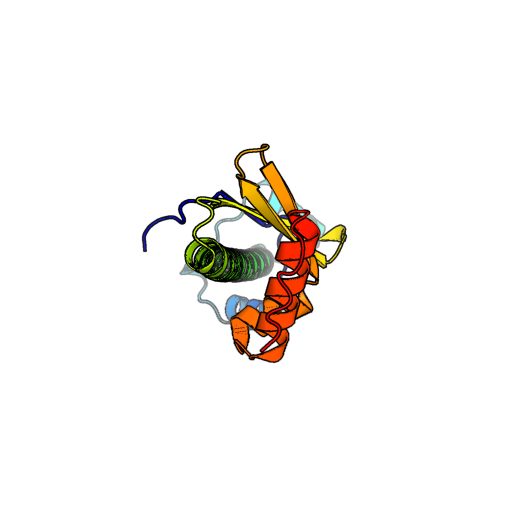C 1
ATOM 963 O O . LEU A 1 121 ? 4.311 2.847 11.917 1.00 88.06 121 LEU A O 1
ATOM 967 N N . ALA A 1 122 ? 3.419 3.621 10.004 1.00 87.62 122 ALA A N 1
ATOM 968 C CA . ALA A 1 122 ? 3.085 2.296 9.492 1.00 87.62 122 ALA A CA 1
ATOM 969 C C . ALA A 1 122 ? 4.348 1.453 9.285 1.00 87.62 122 ALA A C 1
ATOM 971 O O . ALA A 1 122 ? 4.366 0.276 9.638 1.00 87.62 122 ALA A O 1
ATOM 972 N N . ASP A 1 123 ? 5.405 2.071 8.762 1.00 86.88 123 ASP A N 1
ATOM 973 C CA . ASP A 1 123 ? 6.674 1.418 8.506 1.00 86.88 123 ASP A CA 1
ATOM 9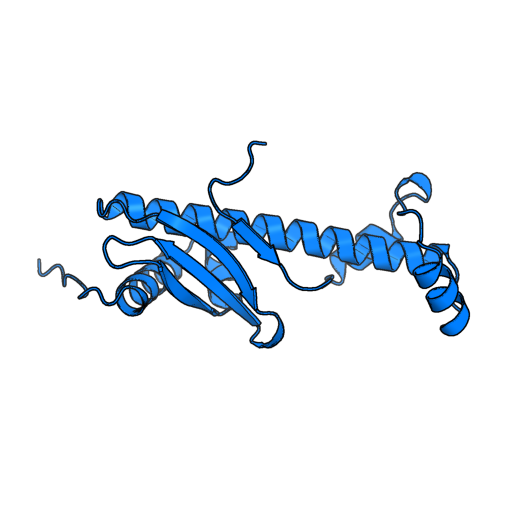74 C C . ASP A 1 123 ? 7.338 0.943 9.807 1.00 86.88 123 ASP A C 1
ATOM 976 O O . ASP A 1 123 ? 7.719 -0.223 9.902 1.00 86.88 123 ASP A O 1
ATOM 980 N N . ASP A 1 124 ? 7.352 1.775 10.848 1.00 87.31 124 ASP A N 1
ATOM 981 C CA . ASP A 1 124 ? 7.882 1.409 12.162 1.00 87.31 124 ASP A CA 1
ATOM 982 C C . ASP A 1 124 ? 7.105 0.257 12.815 1.00 87.31 124 ASP A C 1
ATOM 984 O O . ASP A 1 124 ? 7.689 -0.624 13.454 1.00 87.31 124 ASP A O 1
ATOM 988 N N . ILE A 1 125 ? 5.778 0.244 12.664 1.00 85.88 125 ILE A N 1
ATOM 989 C CA . ILE A 1 125 ? 4.923 -0.834 13.180 1.00 85.88 125 ILE A CA 1
ATOM 990 C C . ILE A 1 125 ? 5.244 -2.144 12.464 1.00 85.88 125 ILE A C 1
ATOM 992 O O . ILE A 1 125 ? 5.405 -3.176 13.115 1.00 85.88 125 ILE A O 1
ATOM 996 N N . ILE A 1 126 ? 5.349 -2.098 11.134 1.00 86.12 126 ILE A N 1
ATOM 997 C CA . ILE A 1 126 ? 5.650 -3.260 10.299 1.00 86.12 126 ILE A CA 1
ATOM 998 C C . ILE A 1 126 ? 7.048 -3.797 10.619 1.00 86.12 126 ILE A C 1
ATOM 1000 O O . ILE A 1 126 ? 7.225 -5.008 10.744 1.00 86.12 126 ILE A O 1
ATOM 1004 N N . ASP A 1 127 ? 8.051 -2.937 10.741 1.00 83.81 127 ASP A N 1
ATOM 1005 C CA . ASP A 1 127 ? 9.439 -3.387 10.836 1.00 83.81 127 ASP A CA 1
ATOM 1006 C C . ASP A 1 127 ? 9.841 -3.747 12.272 1.00 83.81 127 ASP A C 1
ATOM 1008 O O . ASP A 1 127 ? 10.552 -4.733 12.473 1.00 83.81 127 ASP A O 1
ATOM 1012 N N . TRP A 1 128 ? 9.339 -3.018 13.273 1.00 80.00 128 TRP A N 1
ATOM 1013 C CA . TRP A 1 128 ? 9.828 -3.130 14.651 1.00 80.00 128 TRP A CA 1
ATOM 1014 C C . TRP A 1 128 ? 8.764 -3.517 15.680 1.00 80.00 128 TRP A C 1
ATOM 1016 O O . TRP A 1 128 ? 9.121 -4.007 16.752 1.00 80.00 128 TRP A O 1
ATOM 1026 N N . GLY A 1 129 ? 7.471 -3.311 15.400 1.00 71.44 129 GLY A N 1
ATOM 1027 C CA . GLY A 1 129 ? 6.376 -3.714 16.298 1.00 71.44 129 GLY A CA 1
ATOM 1028 C C . GLY A 1 129 ? 6.484 -3.144 17.721 1.00 71.44 129 GLY A C 1
ATOM 1029 O O . GLY A 1 129 ? 6.044 -3.765 18.691 1.00 71.44 129 GLY A O 1
ATOM 1030 N N . LEU A 1 130 ? 7.128 -1.986 17.871 1.00 73.88 130 LEU A N 1
ATOM 1031 C CA . LEU A 1 130 ? 7.437 -1.395 19.168 1.00 73.88 130 LEU A CA 1
ATOM 1032 C C . 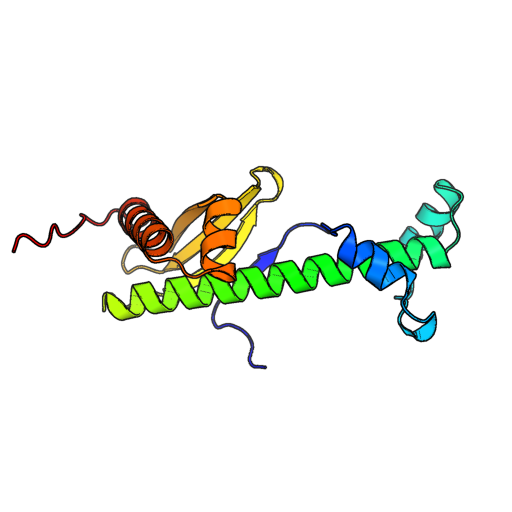LEU A 1 130 ? 6.158 -0.971 19.913 1.00 73.88 130 LEU A C 1
ATOM 1034 O O . LEU A 1 130 ? 5.183 -0.496 19.327 1.00 73.88 130 LEU A O 1
ATOM 1038 N N . ARG A 1 131 ? 6.164 -1.131 21.246 1.00 76.75 131 ARG A N 1
ATOM 1039 C CA . ARG A 1 131 ? 4.977 -0.911 22.098 1.00 76.75 131 ARG A CA 1
ATOM 1040 C C . ARG A 1 131 ? 4.399 0.501 21.991 1.00 76.75 131 ARG A C 1
ATOM 1042 O O . ARG A 1 131 ? 3.182 0.642 22.064 1.00 76.75 131 ARG A O 1
ATOM 1049 N N . GLU A 1 132 ? 5.235 1.526 21.843 1.00 79.56 132 GLU A N 1
ATOM 1050 C CA . GLU A 1 132 ? 4.769 2.917 21.753 1.00 79.56 132 GLU A CA 1
ATOM 1051 C C . GLU A 1 132 ? 4.089 3.201 20.407 1.00 79.56 132 GLU A C 1
ATOM 1053 O O . GLU A 1 132 ? 3.016 3.795 20.369 1.00 79.56 132 GLU A O 1
ATOM 1058 N N . GLN A 1 133 ? 4.624 2.670 19.311 1.00 82.12 133 GLN A N 1
ATOM 1059 C CA . GLN A 1 133 ? 4.029 2.768 17.980 1.00 82.12 133 GLN A CA 1
ATOM 1060 C C . GLN A 1 133 ? 2.703 2.005 17.899 1.00 82.12 133 GLN A C 1
ATOM 1062 O O . GLN A 1 133 ? 1.753 2.479 17.280 1.00 82.12 133 GLN A O 1
ATOM 1067 N N . LEU A 1 134 ? 2.586 0.864 18.589 1.00 82.94 134 LEU A N 1
ATOM 1068 C CA . LEU A 1 134 ? 1.310 0.157 18.729 1.00 82.94 134 LEU A CA 1
ATOM 1069 C C . LEU A 1 134 ? 0.277 0.959 19.535 1.00 82.94 134 LEU A C 1
ATOM 1071 O O . LEU A 1 134 ? -0.913 0.900 19.222 1.00 82.94 134 LEU A O 1
ATOM 1075 N N . LYS A 1 135 ? 0.695 1.718 20.558 1.00 86.31 135 LYS A N 1
ATOM 1076 C CA . LYS A 1 135 ? -0.213 2.630 21.276 1.00 86.31 135 LYS A CA 1
ATOM 1077 C C . LYS A 1 135 ? -0.682 3.765 20.372 1.00 86.31 135 LYS A C 1
ATOM 1079 O O . LYS A 1 135 ? -1.879 4.033 20.344 1.00 86.31 135 LYS A O 1
ATOM 1084 N N . GLU A 1 136 ? 0.225 4.380 19.618 1.00 87.00 136 GLU A N 1
ATOM 1085 C CA . GLU A 1 136 ? -0.104 5.440 18.657 1.00 87.00 136 GLU A CA 1
ATOM 1086 C C . GLU A 1 136 ? -1.052 4.927 17.559 1.00 87.00 136 GLU A C 1
ATOM 1088 O O . GLU A 1 136 ? -2.051 5.574 17.243 1.00 87.00 136 GLU A O 1
ATOM 1093 N N . LEU A 1 137 ? -0.813 3.717 17.038 1.00 87.50 137 LEU A N 1
ATOM 1094 C CA . LEU A 1 137 ? -1.715 3.042 16.100 1.00 87.50 137 LEU A CA 1
ATOM 1095 C C . LEU A 1 137 ? -3.120 2.887 16.691 1.00 87.50 137 LEU A C 1
ATOM 1097 O O . LEU A 1 137 ? -4.106 3.281 16.067 1.00 87.50 137 LEU A O 1
ATOM 1101 N N . LYS A 1 138 ? -3.213 2.339 17.910 1.00 90.19 138 LYS A N 1
ATOM 1102 C CA . LYS A 1 138 ? -4.487 2.153 18.618 1.00 90.19 138 LYS A CA 1
ATOM 1103 C C . LYS A 1 138 ? -5.188 3.492 18.861 1.00 90.19 138 LYS A C 1
ATOM 1105 O O . LYS A 1 138 ? -6.389 3.582 18.625 1.00 90.19 138 LYS A O 1
ATOM 1110 N N . ALA A 1 139 ? -4.461 4.533 19.267 1.00 89.38 139 ALA A N 1
ATOM 1111 C CA . ALA A 1 139 ? -5.014 5.868 19.489 1.00 89.38 139 ALA A CA 1
ATOM 1112 C C . ALA A 1 139 ? -5.619 6.459 18.206 1.00 89.38 139 ALA A C 1
ATOM 1114 O O . ALA A 1 139 ? -6.756 6.932 18.219 1.00 89.38 139 ALA A O 1
ATOM 1115 N N . ARG A 1 140 ? -4.910 6.353 17.077 1.00 90.00 140 ARG A N 1
ATOM 1116 C CA . ARG A 1 140 ? -5.406 6.804 15.769 1.00 90.00 140 ARG A CA 1
ATOM 1117 C C . ARG A 1 140 ? -6.603 6.009 15.277 1.00 90.00 140 ARG A C 1
ATOM 1119 O O . ARG A 1 140 ? -7.515 6.599 14.709 1.00 90.00 140 ARG A O 1
ATOM 1126 N N . LEU A 1 141 ? -6.625 4.696 15.498 1.00 91.50 141 LEU A N 1
ATOM 1127 C CA . LEU A 1 141 ? -7.784 3.863 15.175 1.00 91.50 141 LEU A CA 1
ATOM 1128 C C . LEU A 1 141 ? -9.005 4.273 16.002 1.00 91.50 141 LEU A C 1
ATOM 1130 O O . LEU A 1 141 ? -10.081 4.444 15.442 1.00 91.50 141 LEU A O 1
ATOM 1134 N N . VAL A 1 142 ? -8.842 4.491 17.309 1.00 89.81 142 VAL A N 1
ATOM 1135 C CA . VAL A 1 142 ? -9.927 4.971 18.178 1.00 89.81 142 VAL A CA 1
ATOM 1136 C C . VAL A 1 142 ? -10.459 6.317 17.681 1.00 89.81 142 VAL A C 1
ATOM 1138 O O . VAL A 1 142 ? -11.660 6.449 17.455 1.00 89.81 142 VAL A O 1
ATOM 1141 N N . GLN A 1 143 ? -9.567 7.275 17.416 1.00 89.06 143 GLN A N 1
ATOM 1142 C CA . GLN A 1 143 ? -9.937 8.588 16.890 1.00 89.06 143 GLN A CA 1
ATOM 1143 C C . GLN A 1 143 ? -10.630 8.492 15.521 1.00 89.06 143 GLN A C 1
ATOM 1145 O O . GLN A 1 143 ? -11.682 9.093 15.317 1.00 89.06 143 GLN A O 1
ATOM 1150 N N . GLY A 1 144 ? -10.058 7.736 14.582 1.00 85.50 144 GLY A N 1
ATOM 1151 C CA . GLY A 1 144 ? -10.560 7.604 13.214 1.00 85.50 144 GLY A CA 1
ATOM 1152 C C . GLY A 1 144 ? -11.875 6.833 13.108 1.00 85.50 144 GLY A C 1
ATOM 1153 O O . GLY A 1 144 ? -12.645 7.062 12.179 1.00 85.50 144 GLY A O 1
ATOM 1154 N N . LEU A 1 145 ? -12.161 5.957 14.072 1.00 88.12 145 LEU A N 1
ATOM 1155 C CA . LEU A 1 145 ? -13.441 5.258 14.189 1.00 88.12 145 LEU A CA 1
ATOM 1156 C C . LEU A 1 145 ? -14.471 6.036 15.020 1.00 88.12 145 LEU A C 1
ATOM 1158 O O . LEU A 1 145 ? -15.583 5.547 15.203 1.00 88.12 145 LEU A O 1
ATOM 1162 N N . GLY A 1 146 ? -14.121 7.219 15.538 1.00 81.62 146 GLY A N 1
ATOM 1163 C CA . GLY A 1 146 ? -15.006 8.017 16.389 1.00 81.62 146 GLY A CA 1
ATOM 1164 C C . GLY A 1 146 ? -15.349 7.336 17.717 1.00 81.62 146 GLY A C 1
ATOM 1165 O O . GLY A 1 146 ? -16.415 7.580 18.276 1.00 81.62 146 GLY A O 1
ATOM 1166 N N . ARG A 1 147 ? -14.476 6.452 18.212 1.00 76.25 147 ARG A N 1
ATOM 1167 C CA . ARG A 1 147 ? -14.648 5.771 19.498 1.00 76.25 147 ARG A CA 1
ATOM 1168 C C . ARG A 1 147 ? -14.091 6.644 20.619 1.00 76.25 147 ARG A C 1
ATOM 1170 O O . ARG A 1 147 ? -13.076 7.315 20.448 1.00 76.25 147 ARG A O 1
ATOM 1177 N N . GLU A 1 148 ? -14.711 6.600 21.793 1.00 58.66 148 GLU A N 1
ATOM 1178 C CA . GLU A 1 148 ? -14.087 7.160 22.991 1.00 58.66 148 GLU A CA 1
ATOM 1179 C C . GLU A 1 148 ? -12.957 6.234 23.454 1.00 58.66 148 GLU A C 1
ATOM 1181 O O . GLU A 1 148 ? -13.115 5.010 23.504 1.00 58.66 148 GLU A O 1
ATOM 1186 N N . VAL A 1 149 ? -11.798 6.806 23.796 1.00 53.66 149 VAL A N 1
ATOM 1187 C CA . VAL A 1 149 ? -10.743 6.054 24.482 1.00 53.66 149 VAL A CA 1
ATOM 1188 C C . VAL A 1 149 ? -11.332 5.644 25.825 1.00 53.66 149 VAL A C 1
ATOM 1190 O O . VAL A 1 149 ? -11.481 6.480 26.714 1.00 53.66 149 VAL A O 1
ATOM 1193 N N . ALA A 1 150 ? -11.684 4.367 25.980 1.00 45.38 150 ALA A N 1
ATOM 1194 C CA . ALA A 1 150 ? -12.038 3.826 27.280 1.00 45.38 150 ALA A CA 1
ATOM 1195 C C . ALA A 1 150 ? -10.799 3.943 28.174 1.00 45.38 150 ALA A C 1
ATOM 1197 O O . ALA A 1 150 ? -9.901 3.098 28.146 1.00 45.38 150 ALA A O 1
ATOM 1198 N N . SER A 1 151 ? -10.726 5.045 28.918 1.00 37.34 151 SER A N 1
ATOM 1199 C CA . SER A 1 151 ? -9.694 5.297 29.905 1.00 37.34 151 SER A CA 1
ATOM 1200 C C . SER A 1 151 ? -9.827 4.194 30.948 1.00 37.34 151 SER A C 1
ATOM 1202 O O . SER A 1 151 ? -10.752 4.196 31.763 1.00 37.34 151 SER A O 1
ATOM 1204 N N . LYS A 1 152 ? -8.959 3.180 30.879 1.00 36.88 152 LYS A N 1
ATOM 1205 C CA . LYS A 1 152 ? -8.836 2.199 31.954 1.00 36.88 152 LYS A CA 1
ATOM 1206 C C . LYS A 1 152 ? -8.223 2.924 33.148 1.00 36.88 152 LYS A C 1
ATOM 1208 O O . LYS A 1 152 ? -7.016 2.895 33.345 1.00 36.88 152 LYS A O 1
ATOM 1213 N N . ASN A 1 153 ? -9.078 3.565 33.939 1.00 34.84 153 ASN A N 1
ATOM 1214 C CA . ASN A 1 153 ? -8.795 3.830 35.338 1.00 34.84 153 ASN A CA 1
ATOM 1215 C C . ASN A 1 153 ? -8.729 2.479 36.054 1.00 34.84 153 ASN A C 1
ATOM 1217 O O . ASN A 1 153 ? -9.763 1.849 36.294 1.00 34.84 153 ASN A O 1
ATOM 1221 N N . LYS A 1 154 ? -7.515 2.042 36.382 1.00 33.06 154 LYS A N 1
ATOM 1222 C CA . LYS A 1 154 ? -7.239 1.318 37.621 1.00 33.06 154 LYS A CA 1
ATOM 1223 C C . LYS A 1 154 ? -5.771 1.419 37.990 1.00 33.06 154 LYS A C 1
ATOM 1225 O O . LYS A 1 154 ? -4.936 1.133 37.107 1.00 33.06 154 LYS A O 1
#

Secondary structure (DSSP, 8-state):
-PPPSSEEEE-S----HHHHHHHHHS-GGGSPPPPHHHHHHHHHTT--HHHHHHHHHHHHHHHHHHHHHHHHHHHHHHHHHHHTTS--EEEEEEEETTTTEEEEEEEETTEEEEEEEEHHHHHHHHHH--HHHHHHHHHHHHHHTT--------

Foldseek 3Di:
DDDDQAAEAEDFQDADPVLLVVLVPDDQVPFDDDDPVLCVVCVVVVHDPSNSSSVVSRSVVRVVVRSVLQRLLQVLVQVVVVVVVQPKHFHYWHQDPVQQWIWTFIQHPVGTFIFIGHNVLSVCCSPPVDPVSSVVVVVSVCVRVVHDPPPPDD

Radius of gyration: 19.5 Å; chains: 1; bounding box: 44×30×65 Å

pLDDT: mean 87.8, std 12.25, range [33.06, 96.94]

Sequence (154 aa):
MSEPPFEIVVADYSSSMEEWQRAYSAPKSELPELTAEQKETARSFKISEEEYARGVLAGLYGQERMKHRARRLGDHVQSILDEWGSGDRVVAVIYDTDKLRWILGIQTAGGTSHVAFPRELADDIIDWGLREQLKELKARLVQGLGREVASKNK